Protein AF-A0A6J4FK95-F1 (afdb_monomer_lite)

Sequence (90 aa):
MVIATGKSQRQVGAMADHVSRALKSAGQHVQTEGEPQCDWVLVDAGDIIVHLFRPEVRAFYNLEKMWNVMEAKADAASAAAIRARAMQGG

Radius of gyration: 18.52 Å; chains: 1; bounding box: 28×61×26 Å

Structure (mmCIF, N/CA/C/O backbone):
data_AF-A0A6J4FK95-F1
#
_entry.id   AF-A0A6J4FK95-F1
#
loop_
_atom_site.group_PDB
_atom_site.id
_atom_site.type_symbol
_atom_site.label_atom_id
_atom_site.label_alt_id
_atom_site.label_comp_id
_atom_site.label_asym_id
_atom_site.label_entity_id
_atom_site.label_seq_id
_atom_site.pdbx_PDB_ins_code
_atom_site.Cartn_x
_atom_site.Cartn_y
_atom_site.Cartn_z
_atom_site.occupancy
_atom_site.B_iso_or_equiv
_atom_site.auth_seq_id
_atom_site.auth_comp_id
_atom_site.auth_asym_id
_atom_site.auth_atom_id
_atom_site.pdbx_PDB_model_num
ATOM 1 N N . MET A 1 1 ? -2.628 -11.249 4.969 1.00 85.75 1 MET A N 1
ATOM 2 C CA . MET A 1 1 ? -1.884 -10.377 4.033 1.00 85.75 1 MET A CA 1
ATOM 3 C C . MET A 1 1 ? -2.547 -10.415 2.668 1.00 85.75 1 MET A C 1
ATOM 5 O O . MET A 1 1 ? -2.943 -11.491 2.236 1.00 85.75 1 MET A O 1
ATOM 9 N N . VAL A 1 2 ? -2.662 -9.264 2.008 1.00 93.69 2 VAL A N 1
ATOM 10 C CA . VAL A 1 2 ? -3.152 -9.123 0.628 1.00 93.69 2 VAL A CA 1
ATOM 11 C C . VAL A 1 2 ? -2.041 -8.514 -0.220 1.00 93.69 2 VAL A C 1
ATOM 13 O O . VAL A 1 2 ? -1.338 -7.621 0.247 1.00 93.69 2 VAL A O 1
ATOM 16 N N . ILE A 1 3 ? -1.885 -8.982 -1.458 1.00 93.81 3 ILE A N 1
ATOM 17 C CA . ILE A 1 3 ? -0.950 -8.414 -2.433 1.00 93.81 3 ILE A CA 1
ATOM 18 C C . ILE A 1 3 ? -1.711 -8.134 -3.727 1.00 93.81 3 ILE A C 1
ATOM 20 O O . ILE A 1 3 ? -2.386 -9.017 -4.256 1.00 93.81 3 ILE A O 1
ATOM 24 N N . ALA A 1 4 ? -1.586 -6.921 -4.256 1.00 96.19 4 ALA A N 1
ATOM 25 C CA . ALA A 1 4 ? -2.170 -6.532 -5.532 1.00 96.19 4 ALA A CA 1
ATOM 26 C C . ALA A 1 4 ? -1.174 -5.738 -6.385 1.00 96.19 4 ALA A C 1
ATOM 28 O O . ALA A 1 4 ? -0.175 -5.211 -5.895 1.00 96.19 4 ALA A O 1
ATOM 29 N N . THR A 1 5 ? -1.454 -5.659 -7.686 1.00 96.75 5 THR A N 1
ATOM 30 C CA . THR A 1 5 ? -0.580 -4.993 -8.655 1.00 96.75 5 THR A CA 1
ATOM 31 C C . THR A 1 5 ? -1.336 -3.928 -9.438 1.00 96.75 5 THR A C 1
ATOM 33 O O . THR A 1 5 ? -2.373 -4.214 -10.034 1.00 96.75 5 THR A O 1
ATOM 36 N N . GLY A 1 6 ? -0.787 -2.713 -9.465 1.00 97.31 6 GLY A N 1
ATOM 37 C CA . GLY A 1 6 ? -1.210 -1.618 -10.334 1.00 97.31 6 GLY A CA 1
ATOM 38 C C . GLY A 1 6 ? -0.220 -1.433 -11.485 1.00 97.31 6 GLY A C 1
ATOM 39 O O . GLY A 1 6 ? 0.985 -1.503 -11.290 1.00 97.31 6 GLY A O 1
ATOM 40 N N . LYS A 1 7 ? -0.712 -1.188 -12.700 1.00 95.75 7 LYS A N 1
ATOM 41 C CA . LYS A 1 7 ? 0.090 -1.078 -13.932 1.00 95.75 7 LYS A CA 1
ATOM 42 C C . LYS A 1 7 ? 0.837 0.255 -14.074 1.00 95.75 7 LYS A C 1
ATOM 44 O O . LYS A 1 7 ? 1.606 0.419 -15.014 1.00 95.75 7 LYS A O 1
ATOM 49 N N . SER A 1 8 ? 0.593 1.221 -13.190 1.00 97.12 8 SER A N 1
ATOM 50 C CA . SER A 1 8 ? 1.268 2.523 -13.168 1.00 97.12 8 SER A CA 1
ATOM 51 C C . SER A 1 8 ? 1.266 3.108 -11.758 1.00 97.12 8 SER A C 1
ATOM 53 O O . SER A 1 8 ? 0.402 2.756 -10.954 1.00 97.12 8 SER A O 1
ATOM 55 N N . GLN A 1 9 ? 2.169 4.055 -11.482 1.00 97.62 9 GLN A N 1
ATOM 56 C CA . GLN A 1 9 ? 2.195 4.799 -10.212 1.00 97.62 9 GLN A CA 1
ATOM 57 C C . GLN A 1 9 ? 0.834 5.436 -9.903 1.00 97.62 9 GLN A C 1
ATOM 59 O O . GLN A 1 9 ? 0.307 5.290 -8.805 1.00 97.62 9 GLN A O 1
ATOM 64 N N . ARG A 1 10 ? 0.189 6.049 -10.908 1.00 97.75 10 ARG A N 1
ATOM 65 C CA . ARG A 1 10 ? -1.158 6.621 -10.756 1.00 97.75 10 ARG A CA 1
ATOM 66 C C . ARG A 1 10 ? -2.194 5.575 -10.339 1.00 97.75 10 ARG A C 1
ATOM 68 O O . ARG A 1 10 ? -3.059 5.877 -9.522 1.00 97.75 10 ARG A O 1
ATOM 75 N N . GLN A 1 11 ? -2.135 4.366 -10.902 1.00 98.38 11 GLN A N 1
ATOM 76 C CA . GLN A 1 11 ? -3.057 3.296 -10.523 1.00 98.38 11 GLN A CA 1
ATOM 77 C C . GLN A 1 11 ? -2.785 2.804 -9.099 1.00 98.38 11 GLN A C 1
ATOM 79 O O . GLN A 1 11 ? -3.735 2.621 -8.347 1.00 98.38 11 GLN A O 1
ATOM 84 N N . VAL A 1 12 ? -1.516 2.625 -8.721 1.00 98.50 12 VAL A N 1
ATOM 85 C CA . VAL A 1 12 ? -1.138 2.218 -7.359 1.00 98.50 12 VAL A CA 1
ATOM 86 C C . VAL A 1 12 ? -1.610 3.253 -6.337 1.00 98.50 12 VAL A C 1
ATOM 88 O O . VAL A 1 12 ? -2.272 2.879 -5.372 1.00 98.50 12 VAL A O 1
ATOM 91 N N . GLY A 1 13 ? -1.381 4.545 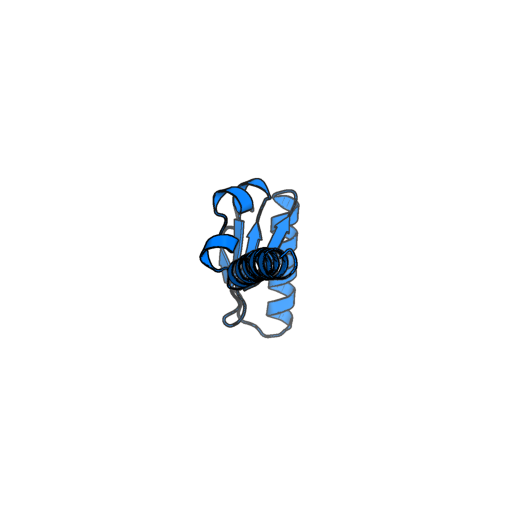-6.589 1.00 98.25 13 GLY A N 1
ATOM 92 C CA . GLY A 1 13 ? -1.872 5.623 -5.728 1.00 98.25 13 GLY A CA 1
ATOM 93 C C . GLY A 1 13 ? -3.398 5.638 -5.611 1.00 98.25 13 GLY A C 1
ATOM 94 O O . GLY A 1 13 ? -3.932 5.698 -4.508 1.00 98.25 13 GLY A O 1
ATOM 95 N N . ALA A 1 14 ? -4.119 5.487 -6.728 1.00 98.44 14 ALA A N 1
ATOM 96 C CA . ALA A 1 14 ? -5.582 5.414 -6.710 1.00 98.44 14 ALA A CA 1
ATOM 97 C C . ALA A 1 14 ? -6.108 4.192 -5.934 1.00 98.44 14 ALA A C 1
ATOM 99 O O . ALA A 1 14 ? -7.117 4.290 -5.236 1.00 98.44 14 ALA A O 1
ATOM 100 N N . MET A 1 15 ? -5.430 3.044 -6.039 1.00 98.50 15 MET A N 1
ATOM 101 C CA . MET A 1 15 ? -5.754 1.844 -5.265 1.00 98.50 15 MET A CA 1
ATOM 102 C C . MET A 1 15 ? -5.517 2.066 -3.768 1.00 98.50 15 MET A C 1
ATOM 104 O O . MET A 1 15 ? -6.395 1.736 -2.975 1.00 98.50 15 MET A O 1
ATOM 108 N N . ALA A 1 16 ? -4.374 2.645 -3.386 1.00 98.38 16 ALA A N 1
ATOM 109 C CA . ALA A 1 16 ? -4.032 2.931 -1.993 1.00 98.38 16 ALA A CA 1
ATOM 110 C C . ALA A 1 16 ? -5.059 3.861 -1.342 1.00 98.38 16 ALA A C 1
ATOM 112 O O . ALA A 1 16 ? -5.619 3.546 -0.295 1.00 98.38 16 ALA A O 1
ATOM 113 N N . ASP A 1 17 ? -5.375 4.957 -2.025 1.00 98.25 17 ASP A N 1
ATOM 114 C CA . ASP A 1 17 ? -6.355 5.948 -1.597 1.00 98.25 17 ASP A CA 1
ATOM 115 C C . ASP A 1 17 ? -7.770 5.346 -1.485 1.00 98.25 17 ASP A C 1
ATOM 117 O O . ASP A 1 17 ? -8.479 5.549 -0.497 1.00 98.25 17 ASP A O 1
ATOM 121 N N . HIS A 1 18 ? -8.182 4.524 -2.457 1.00 98.25 18 HIS A N 1
ATOM 122 C CA . HIS A 1 18 ? -9.464 3.820 -2.400 1.00 98.25 18 HIS A CA 1
ATOM 123 C C . HIS A 1 18 ? -9.554 2.847 -1.215 1.00 98.25 18 HIS A C 1
ATOM 125 O O . HIS A 1 18 ? -10.521 2.906 -0.455 1.00 98.25 18 HIS A O 1
ATOM 131 N N . VAL A 1 19 ? -8.549 1.986 -1.035 1.00 97.75 19 VAL A N 1
ATOM 132 C CA . VAL A 1 19 ? -8.513 0.995 0.052 1.00 97.75 19 VAL A CA 1
ATOM 133 C C . VAL A 1 19 ? -8.447 1.685 1.416 1.00 97.75 19 VAL A C 1
ATOM 135 O O . VAL A 1 19 ? -9.219 1.340 2.308 1.00 97.75 19 VAL A O 1
ATOM 138 N N . SER A 1 20 ? -7.592 2.702 1.564 1.00 97.62 20 SER A N 1
ATOM 139 C CA . SER A 1 20 ? -7.447 3.476 2.801 1.00 97.62 20 SER A CA 1
ATOM 140 C C . SER A 1 20 ? -8.765 4.129 3.210 1.00 97.62 20 SER A C 1
ATOM 142 O O . SER A 1 20 ? -9.199 3.983 4.353 1.00 97.62 20 SER A O 1
ATOM 144 N N . ARG A 1 21 ? -9.465 4.782 2.270 1.00 98.06 21 ARG A N 1
ATOM 145 C CA . ARG A 1 21 ? -10.793 5.354 2.540 1.00 98.06 21 ARG A CA 1
ATOM 146 C C . ARG A 1 21 ? -11.817 4.295 2.922 1.00 98.06 21 ARG A C 1
ATOM 148 O O . ARG A 1 21 ? -12.524 4.492 3.902 1.00 98.06 21 ARG A O 1
ATOM 155 N N . ALA A 1 22 ? -11.891 3.189 2.184 1.00 97.56 22 ALA A N 1
ATOM 156 C CA . ALA A 1 22 ? -12.859 2.131 2.460 1.0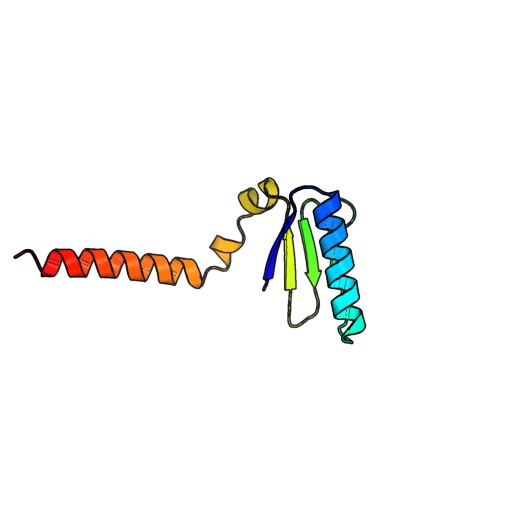0 97.56 22 ALA A CA 1
ATOM 157 C C . ALA A 1 22 ? -12.674 1.534 3.866 1.00 97.56 22 ALA A C 1
ATOM 159 O O . ALA A 1 22 ? -13.645 1.376 4.603 1.00 97.56 22 ALA A O 1
ATOM 160 N N . LEU A 1 23 ? -11.427 1.270 4.265 1.00 96.56 23 LEU A N 1
ATOM 161 C CA . LEU A 1 23 ? -11.096 0.736 5.587 1.00 96.56 23 LEU A CA 1
ATOM 162 C C . LEU A 1 23 ? -11.368 1.753 6.704 1.00 96.56 23 LEU A C 1
ATOM 164 O O . LEU A 1 23 ? -11.984 1.402 7.711 1.00 96.56 23 LEU A O 1
ATOM 168 N N . LYS A 1 24 ? -11.010 3.029 6.503 1.00 96.12 24 LYS A N 1
ATOM 169 C CA . LYS A 1 24 ? -11.349 4.114 7.442 1.00 96.12 24 LYS A CA 1
ATOM 170 C C . LYS A 1 24 ? -12.863 4.261 7.612 1.00 96.12 24 LYS A C 1
ATOM 172 O O . LYS A 1 24 ? -13.343 4.383 8.735 1.00 96.12 24 LYS A O 1
ATOM 177 N N . SER A 1 25 ? -13.634 4.195 6.524 1.00 97.56 25 SER A N 1
ATOM 178 C CA . SER A 1 25 ? -15.104 4.219 6.569 1.00 97.56 25 SER A CA 1
ATOM 179 C C . SER A 1 25 ? -15.707 3.007 7.285 1.00 97.56 25 SER A C 1
ATOM 181 O O . SER A 1 25 ? -16.801 3.116 7.831 1.00 97.56 25 SER A O 1
ATOM 183 N N . ALA A 1 26 ? -14.996 1.880 7.329 1.00 96.50 26 ALA A N 1
ATOM 184 C CA . ALA A 1 26 ? -15.368 0.697 8.103 1.00 96.50 26 ALA A CA 1
ATOM 185 C C . ALA A 1 26 ? -14.917 0.760 9.580 1.00 96.50 26 ALA A C 1
ATOM 187 O O . ALA A 1 26 ? -15.023 -0.235 10.296 1.00 96.50 26 ALA A O 1
ATOM 188 N N . GLY A 1 27 ? -14.403 1.905 10.044 1.00 96.06 27 GLY A N 1
ATOM 189 C CA . GLY A 1 27 ? -13.973 2.111 11.428 1.00 96.06 27 GLY A CA 1
ATOM 190 C C . GLY A 1 27 ? -12.578 1.574 11.750 1.00 96.06 27 GLY A C 1
ATOM 191 O O . GLY A 1 27 ? -12.214 1.522 12.921 1.00 96.06 27 GLY A O 1
ATOM 192 N N . GLN A 1 28 ? -11.792 1.185 10.742 1.00 96.88 28 GLN A N 1
ATOM 193 C CA . GLN A 1 28 ? -10.420 0.726 10.953 1.00 96.88 28 GLN A CA 1
ATOM 194 C C . GLN A 1 28 ? -9.454 1.905 11.070 1.00 96.88 28 GLN A C 1
ATOM 196 O O . GLN A 1 28 ? -9.564 2.905 10.353 1.00 96.88 28 GLN A O 1
ATOM 201 N N . HIS A 1 29 ? -8.466 1.769 11.952 1.00 96.44 29 HIS A N 1
ATOM 202 C CA . HIS A 1 29 ? -7.309 2.654 11.955 1.00 96.44 29 HIS A CA 1
ATOM 203 C C . HIS A 1 29 ? -6.376 2.242 10.816 1.00 96.44 29 HIS A C 1
ATOM 205 O O . HIS A 1 29 ? -6.045 1.067 10.709 1.00 96.44 29 HIS A O 1
ATOM 211 N N . VAL A 1 30 ? -5.974 3.187 9.962 1.00 97.88 30 VAL A N 1
ATOM 212 C CA . VAL A 1 30 ? -5.188 2.886 8.759 1.00 97.88 30 VAL A CA 1
ATOM 213 C C . VAL A 1 30 ? -3.965 3.783 8.675 1.00 97.88 30 VAL A C 1
ATOM 215 O O . VAL A 1 30 ? -4.107 5.010 8.691 1.00 97.88 30 VAL A O 1
ATOM 218 N N . GLN A 1 31 ? -2.801 3.166 8.502 1.00 97.75 31 GLN A N 1
ATOM 219 C CA . GLN A 1 31 ? -1.538 3.822 8.173 1.00 97.75 31 GLN A CA 1
ATOM 220 C C . GLN A 1 31 ? -1.113 3.454 6.751 1.00 97.75 31 GLN A C 1
ATOM 222 O O . GLN A 1 31 ? -1.366 2.341 6.283 1.00 97.75 31 GLN A O 1
ATOM 227 N N . THR A 1 32 ? -0.498 4.401 6.045 1.00 97.62 32 THR A N 1
ATOM 228 C CA . THR A 1 32 ? 0.006 4.185 4.688 1.00 97.62 32 THR A CA 1
ATOM 229 C C . THR A 1 32 ? 1.460 4.615 4.563 1.00 97.62 32 THR A C 1
ATOM 231 O O . THR A 1 32 ? 1.859 5.666 5.059 1.00 97.62 32 THR A O 1
ATOM 234 N N . GLU A 1 33 ? 2.256 3.798 3.876 1.00 97.62 33 GLU A N 1
ATOM 235 C CA . GLU A 1 33 ? 3.674 4.059 3.617 1.00 97.62 33 GLU A CA 1
ATOM 236 C C . GLU A 1 33 ? 3.983 3.931 2.123 1.00 97.62 33 GLU A C 1
ATOM 238 O O . GLU A 1 33 ? 3.390 3.110 1.427 1.00 97.62 33 GLU A O 1
ATOM 243 N N . GLY A 1 34 ? 4.922 4.736 1.614 1.00 96.19 34 GLY A N 1
ATOM 244 C CA . GLY A 1 34 ? 5.362 4.677 0.211 1.00 96.19 34 GLY A CA 1
ATOM 245 C C . GLY A 1 34 ? 4.483 5.431 -0.802 1.00 96.19 34 GLY A C 1
ATOM 246 O O . GLY A 1 34 ? 4.820 5.477 -1.988 1.00 96.19 34 GLY A O 1
ATOM 247 N N . GLU A 1 35 ? 3.403 6.089 -0.357 1.00 92.88 35 GLU A N 1
ATOM 248 C CA . GLU A 1 35 ? 2.505 6.891 -1.212 1.00 92.88 35 GLU A CA 1
ATOM 249 C C . GLU A 1 35 ? 3.211 7.931 -2.108 1.00 92.88 35 GLU A C 1
ATOM 251 O O . GLU A 1 35 ? 2.810 8.052 -3.264 1.00 92.88 35 GLU A O 1
ATOM 256 N N . PRO A 1 36 ? 4.272 8.650 -1.680 1.00 94.44 36 PRO A N 1
ATOM 257 C CA . PRO A 1 36 ? 4.902 9.657 -2.539 1.00 94.44 36 PRO A CA 1
ATOM 258 C C . PRO A 1 36 ? 5.508 9.106 -3.840 1.00 94.44 36 PRO A C 1
ATOM 260 O O . PRO A 1 36 ? 5.576 9.830 -4.829 1.00 94.44 36 PRO A O 1
ATOM 263 N N . GLN A 1 37 ? 5.961 7.846 -3.846 1.00 95.12 37 GLN A N 1
ATOM 264 C CA . GLN A 1 37 ? 6.576 7.202 -5.018 1.00 95.12 37 GLN A CA 1
ATOM 265 C C . GLN A 1 37 ? 5.598 6.280 -5.757 1.00 95.12 37 GLN A C 1
ATOM 267 O O . GLN A 1 37 ? 5.704 6.120 -6.969 1.00 95.12 37 GLN A O 1
ATOM 272 N N . CYS A 1 38 ? 4.635 5.670 -5.051 1.00 96.38 38 CYS A N 1
ATOM 273 C CA . CYS A 1 38 ? 3.643 4.748 -5.627 1.00 96.38 38 CYS A CA 1
ATOM 274 C C . CYS A 1 38 ? 4.231 3.549 -6.403 1.00 96.38 38 CYS A C 1
ATOM 276 O O . CYS A 1 38 ? 3.543 2.915 -7.205 1.00 96.38 38 CYS A O 1
ATOM 278 N N . ASP A 1 39 ? 5.496 3.218 -6.169 1.00 95.12 39 ASP A N 1
ATOM 279 C CA . ASP A 1 39 ? 6.141 2.033 -6.731 1.00 95.12 39 ASP A CA 1
ATOM 280 C C . ASP A 1 39 ? 5.831 0.788 -5.871 1.00 95.12 39 ASP A C 1
ATOM 282 O O . ASP A 1 39 ? 5.564 -0.300 -6.395 1.00 95.12 39 ASP A O 1
ATOM 286 N N . TRP A 1 40 ? 5.757 0.986 -4.552 1.00 97.44 40 TRP A N 1
ATOM 287 C CA . TRP A 1 40 ? 5.214 0.064 -3.559 1.00 97.44 40 TRP A CA 1
ATOM 288 C C . TRP A 1 40 ? 4.548 0.881 -2.451 1.00 97.44 40 TRP A C 1
ATOM 290 O O . TRP A 1 40 ? 5.189 1.732 -1.840 1.00 97.44 40 TRP A O 1
ATOM 300 N N . VAL A 1 41 ? 3.262 0.630 -2.217 1.00 98.38 41 VAL A N 1
ATOM 301 C CA . VAL A 1 41 ? 2.511 1.201 -1.098 1.00 98.38 41 VAL A CA 1
ATOM 302 C C . VAL A 1 41 ? 2.087 0.092 -0.147 1.00 98.38 41 VAL A C 1
ATOM 304 O O . VAL A 1 41 ? 1.547 -0.933 -0.578 1.00 98.38 41 VAL A O 1
ATOM 307 N N . LEU A 1 42 ? 2.323 0.307 1.143 1.00 97.69 42 LEU A N 1
ATOM 308 C CA . LEU A 1 42 ? 1.834 -0.544 2.219 1.00 97.69 42 LEU A CA 1
ATOM 309 C C . LEU A 1 42 ? 0.645 0.149 2.882 1.00 97.69 42 LEU A C 1
ATOM 311 O O . LEU A 1 42 ? 0.743 1.311 3.264 1.00 97.69 42 LEU A O 1
ATOM 315 N N . VAL A 1 43 ? -0.479 -0.560 2.985 1.00 98.06 43 VAL A N 1
ATOM 316 C CA . VAL A 1 43 ? -1.657 -0.124 3.742 1.00 98.06 43 VAL A CA 1
ATOM 317 C C . VAL A 1 43 ? -1.799 -1.057 4.937 1.00 98.06 43 VAL A C 1
ATOM 319 O O . VAL A 1 43 ? -2.112 -2.238 4.764 1.00 98.06 43 VAL A O 1
ATOM 322 N N . ASP A 1 44 ? -1.547 -0.528 6.128 1.00 97.56 44 ASP A N 1
ATOM 323 C CA . ASP A 1 44 ? -1.651 -1.248 7.394 1.00 97.56 44 ASP A CA 1
ATOM 324 C C . ASP A 1 44 ? -2.960 -0.879 8.095 1.00 97.56 44 ASP A C 1
ATOM 326 O O . ASP A 1 44 ? -3.211 0.295 8.372 1.00 97.56 44 ASP A O 1
ATOM 330 N N . ALA A 1 45 ? -3.794 -1.885 8.357 1.00 96.69 45 ALA A N 1
ATOM 331 C CA . ALA A 1 45 ? -5.032 -1.767 9.117 1.00 96.69 45 ALA A CA 1
ATOM 332 C C . ALA A 1 45 ? -5.051 -2.689 10.352 1.00 96.69 45 ALA A C 1
ATOM 334 O O . ALA A 1 45 ? -6.112 -3.166 10.756 1.00 96.69 45 ALA A O 1
ATOM 335 N N . GLY A 1 46 ? -3.883 -2.993 10.925 1.00 92.19 46 GLY A N 1
ATOM 336 C CA . GLY A 1 46 ? -3.726 -3.901 12.059 1.00 92.19 46 GLY A CA 1
ATOM 337 C C . GLY A 1 46 ? -3.811 -5.362 11.623 1.00 92.19 46 GLY A C 1
ATOM 338 O O . GLY A 1 46 ? -2.806 -5.976 11.272 1.00 92.19 46 GLY A O 1
ATOM 339 N N . ASP A 1 47 ? -5.020 -5.927 11.605 1.00 90.62 47 ASP A N 1
ATOM 340 C CA . ASP A 1 47 ? -5.234 -7.351 11.289 1.00 90.62 47 ASP A CA 1
ATOM 341 C C . ASP A 1 47 ? -5.014 -7.676 9.801 1.00 90.62 47 ASP A C 1
ATOM 343 O O . ASP A 1 47 ? -4.778 -8.827 9.411 1.00 90.62 47 ASP A O 1
ATOM 347 N N . ILE A 1 48 ? -5.103 -6.660 8.938 1.00 91.62 48 ILE A N 1
ATOM 348 C CA . ILE A 1 48 ? -4.950 -6.796 7.492 1.00 91.62 48 ILE A CA 1
ATOM 349 C C . ILE A 1 48 ? -3.889 -5.817 7.001 1.00 91.62 48 ILE A C 1
ATOM 351 O O . ILE A 1 48 ? -4.051 -4.605 7.091 1.00 91.62 48 ILE A O 1
ATOM 355 N N . ILE A 1 49 ? -2.848 -6.373 6.379 1.00 94.44 49 ILE A N 1
ATOM 356 C CA . ILE A 1 49 ? -1.829 -5.617 5.647 1.00 94.44 49 ILE A CA 1
ATOM 357 C C . ILE A 1 49 ? -2.015 -5.860 4.149 1.00 94.44 49 ILE A C 1
ATOM 359 O O . ILE A 1 49 ? -2.021 -7.016 3.693 1.00 94.44 49 ILE A O 1
ATOM 363 N N . VAL A 1 50 ? -2.149 -4.775 3.386 1.00 97.12 50 VAL A N 1
ATOM 364 C CA . VAL A 1 50 ? -2.295 -4.780 1.926 1.00 97.12 50 VAL A CA 1
ATOM 365 C C . VAL A 1 50 ? -1.038 -4.200 1.283 1.00 97.12 50 VAL A C 1
ATOM 367 O O . VAL A 1 50 ? -0.669 -3.058 1.536 1.00 97.12 50 VAL A O 1
ATOM 370 N N . HIS A 1 51 ? -0.404 -4.980 0.413 1.00 97.38 51 HIS A N 1
ATOM 371 C CA . HIS A 1 51 ? 0.752 -4.560 -0.369 1.00 97.38 51 HIS A CA 1
ATOM 372 C C . HIS A 1 51 ? 0.318 -4.257 -1.801 1.00 97.38 51 HIS A C 1
ATOM 374 O O . HIS A 1 51 ? -0.186 -5.134 -2.507 1.00 97.38 51 HIS A O 1
ATOM 380 N N . LEU A 1 52 ? 0.521 -3.021 -2.239 1.00 97.94 52 LEU A N 1
ATOM 381 C CA . LEU A 1 52 ? 0.192 -2.565 -3.583 1.00 97.94 52 LEU A CA 1
ATOM 382 C C . LEU A 1 52 ? 1.485 -2.285 -4.337 1.00 97.94 52 LEU A C 1
ATOM 384 O O . LEU A 1 52 ? 2.241 -1.395 -3.964 1.00 97.94 52 LEU A O 1
ATOM 388 N N . PHE A 1 53 ? 1.733 -3.041 -5.399 1.00 97.62 53 PHE A N 1
ATOM 389 C CA . PHE A 1 53 ? 2.985 -2.972 -6.142 1.00 97.62 53 PHE A CA 1
ATOM 390 C C . PHE A 1 53 ? 2.796 -2.519 -7.581 1.00 97.62 53 PHE A C 1
ATOM 392 O O . PHE A 1 53 ? 1.790 -2.835 -8.222 1.00 97.62 53 PHE A O 1
ATOM 399 N N . ARG A 1 54 ? 3.845 -1.926 -8.147 1.00 96.69 54 ARG A N 1
ATOM 400 C CA . ARG A 1 54 ? 4.089 -2.008 -9.589 1.00 96.69 54 ARG A CA 1
ATOM 401 C C . ARG A 1 54 ? 4.651 -3.381 -9.990 1.00 96.69 54 ARG A C 1
ATOM 403 O O . ARG A 1 54 ? 5.293 -4.030 -9.161 1.00 96.69 54 ARG A O 1
ATOM 410 N N . PRO A 1 55 ? 4.432 -3.852 -11.235 1.00 93.56 55 PRO A N 1
ATOM 411 C CA . PRO A 1 55 ? 4.820 -5.201 -11.651 1.00 93.56 55 PRO A CA 1
ATOM 412 C C . PRO A 1 55 ? 6.307 -5.505 -11.430 1.00 93.56 55 PRO A C 1
ATOM 414 O O . PRO A 1 55 ? 6.648 -6.533 -10.853 1.00 93.56 55 PRO A O 1
ATOM 417 N N . GLU A 1 56 ? 7.185 -4.591 -11.834 1.00 92.62 56 GLU A N 1
ATOM 418 C CA . GLU A 1 56 ? 8.637 -4.734 -11.722 1.00 92.62 56 GLU A CA 1
ATOM 419 C C . GLU A 1 56 ? 9.121 -4.742 -10.267 1.00 92.62 56 GLU A C 1
ATOM 421 O O . GLU A 1 56 ? 10.022 -5.501 -9.918 1.00 92.62 56 GLU A O 1
ATOM 426 N N . VAL A 1 57 ? 8.467 -3.974 -9.393 1.00 93.31 57 VAL A N 1
ATOM 427 C CA . VAL A 1 57 ? 8.800 -3.895 -7.966 1.00 93.31 57 VAL A CA 1
ATOM 428 C C . VAL A 1 57 ? 8.353 -5.163 -7.239 1.00 93.31 57 VAL A C 1
ATOM 430 O O . VAL A 1 57 ? 9.120 -5.729 -6.462 1.00 93.31 57 VAL A O 1
ATOM 433 N N . ARG A 1 58 ? 7.153 -5.680 -7.551 1.00 93.44 58 ARG A N 1
ATOM 434 C CA . ARG A 1 58 ? 6.677 -6.978 -7.035 1.00 93.44 58 ARG A CA 1
ATOM 435 C C . ARG A 1 58 ? 7.621 -8.108 -7.423 1.00 93.44 58 ARG A C 1
ATOM 437 O O . ARG A 1 58 ? 7.931 -8.942 -6.580 1.00 93.44 58 ARG A O 1
ATOM 444 N N . ALA A 1 59 ? 8.070 -8.130 -8.679 1.00 88.31 59 ALA A N 1
ATOM 445 C CA . ALA A 1 59 ? 8.984 -9.152 -9.179 1.00 88.31 59 ALA A CA 1
ATOM 446 C C . ALA A 1 59 ? 10.365 -9.076 -8.511 1.00 88.31 59 ALA A C 1
ATOM 448 O O . ALA A 1 59 ? 10.963 -10.115 -8.241 1.00 88.31 59 ALA A O 1
ATOM 449 N N . PHE A 1 60 ? 10.854 -7.866 -8.223 1.00 87.56 60 PHE A N 1
ATOM 450 C CA . PHE A 1 60 ? 12.132 -7.657 -7.546 1.00 87.56 60 PHE A CA 1
ATOM 451 C C . PHE A 1 60 ? 12.099 -8.105 -6.078 1.00 87.56 60 PHE A C 1
ATOM 453 O O . PHE A 1 60 ? 12.947 -8.891 -5.661 1.00 87.56 60 PHE A O 1
ATOM 460 N N . TYR A 1 61 ? 11.114 -7.639 -5.300 1.00 84.38 61 TYR A N 1
ATOM 461 C CA . TYR A 1 61 ? 11.024 -7.960 -3.868 1.00 84.38 61 TYR A CA 1
ATOM 462 C C . TYR A 1 61 ? 10.465 -9.355 -3.598 1.00 84.38 61 TYR A C 1
ATOM 464 O O . TYR A 1 61 ? 10.840 -9.984 -2.613 1.00 84.38 61 TYR A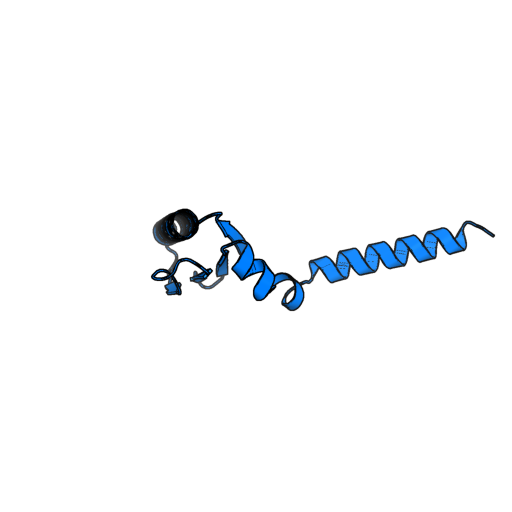 O 1
ATOM 472 N N . ASN A 1 62 ? 9.575 -9.839 -4.468 1.00 81.94 62 ASN A N 1
ATOM 473 C CA . ASN A 1 62 ? 9.088 -11.213 -4.506 1.00 81.94 62 ASN A CA 1
ATOM 474 C C . ASN A 1 62 ? 8.677 -11.781 -3.131 1.00 81.94 62 ASN A C 1
ATOM 476 O O . ASN A 1 62 ? 8.968 -12.932 -2.792 1.00 81.94 62 ASN A O 1
ATOM 480 N N . LEU A 1 63 ? 7.980 -10.954 -2.340 1.00 78.94 63 LEU A N 1
ATOM 481 C CA . LEU A 1 63 ? 7.529 -11.295 -0.984 1.00 78.94 63 LEU A CA 1
ATOM 482 C C . LEU A 1 63 ? 6.681 -12.575 -0.971 1.00 78.94 63 LEU A C 1
ATOM 484 O O . LEU A 1 63 ? 6.662 -13.314 0.007 1.00 78.94 63 LEU A O 1
ATOM 488 N N . GLU A 1 64 ? 6.017 -12.885 -2.080 1.00 75.88 64 GLU A N 1
ATOM 489 C CA . GLU A 1 64 ? 5.223 -14.101 -2.227 1.00 75.88 64 GLU A CA 1
ATOM 490 C C . GLU A 1 64 ? 6.016 -15.367 -1.927 1.00 75.88 64 GLU A C 1
ATOM 492 O O . GLU A 1 64 ? 5.457 -16.245 -1.288 1.00 75.88 64 GLU A O 1
ATOM 497 N N . LYS A 1 65 ? 7.311 -15.434 -2.269 1.00 75.19 65 LYS A N 1
ATOM 498 C CA . LYS A 1 65 ? 8.156 -16.597 -1.948 1.00 75.19 65 LYS A CA 1
ATOM 499 C C . LYS A 1 65 ? 8.510 -16.703 -0.471 1.00 75.19 65 LYS A C 1
ATOM 501 O O . LYS A 1 65 ? 8.595 -17.801 0.064 1.00 75.19 65 LYS A O 1
ATOM 506 N N . MET A 1 66 ? 8.732 -15.571 0.191 1.00 69.69 66 MET A N 1
ATOM 507 C CA . MET A 1 66 ? 9.149 -15.542 1.596 1.00 69.69 66 MET A CA 1
ATOM 508 C C . MET A 1 66 ? 8.002 -15.907 2.546 1.00 69.69 66 MET A C 1
ATOM 510 O O . MET A 1 66 ? 8.229 -16.552 3.564 1.00 69.69 66 MET A O 1
ATOM 514 N N . TRP A 1 67 ? 6.769 -15.534 2.199 1.00 74.62 67 TRP A N 1
ATOM 515 C CA . TRP A 1 67 ? 5.572 -15.813 2.999 1.00 74.62 67 TRP A CA 1
ATOM 516 C C . TRP A 1 67 ? 4.720 -16.959 2.428 1.00 74.62 67 TRP A C 1
ATOM 518 O O . TRP A 1 67 ? 3.567 -17.139 2.834 1.00 74.62 67 TRP A O 1
ATOM 528 N N . ASN A 1 68 ? 5.257 -17.750 1.490 1.00 64.69 68 ASN A N 1
ATOM 529 C CA . ASN A 1 68 ? 4.461 -18.755 0.799 1.00 64.69 68 ASN A CA 1
ATOM 530 C C . ASN A 1 68 ? 4.206 -20.014 1.634 1.00 64.69 68 ASN A C 1
ATOM 532 O O . ASN A 1 68 ? 5.026 -20.925 1.706 1.00 64.69 68 ASN A O 1
ATOM 536 N N . VAL A 1 69 ? 2.982 -20.122 2.146 1.00 57.66 69 VAL A N 1
ATOM 537 C CA . VAL A 1 69 ? 2.361 -21.405 2.518 1.00 57.66 69 VAL A CA 1
ATOM 538 C C . VAL A 1 69 ? 1.707 -22.071 1.282 1.00 57.66 69 VAL A C 1
ATOM 540 O O . VAL A 1 69 ? 1.393 -23.260 1.314 1.00 57.66 69 VAL A O 1
ATOM 543 N N . MET A 1 70 ? 1.528 -21.352 0.158 1.00 54.62 70 MET A N 1
ATOM 544 C CA . MET A 1 70 ? 0.855 -21.865 -1.049 1.00 54.62 70 MET A CA 1
ATOM 545 C C . MET A 1 70 ? 1.781 -22.497 -2.107 1.00 54.62 70 MET A C 1
ATOM 547 O O . MET A 1 70 ? 1.391 -23.531 -2.650 1.00 54.62 70 MET A O 1
ATOM 551 N N . GLU A 1 71 ? 2.994 -21.987 -2.372 1.00 55.03 71 GLU A N 1
ATOM 552 C CA . GLU A 1 71 ? 3.989 -22.708 -3.210 1.00 55.03 71 GLU A CA 1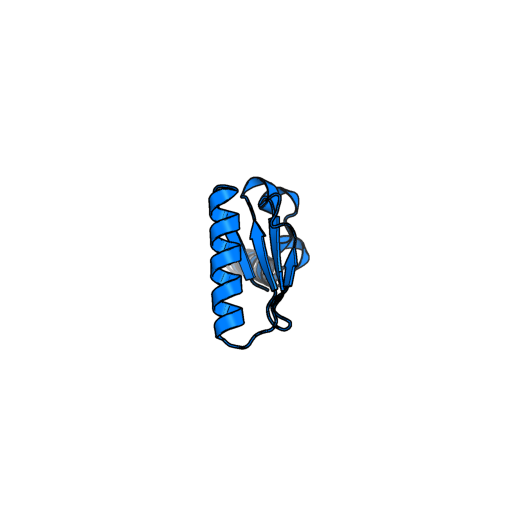
ATOM 553 C C . GLU A 1 71 ? 4.403 -24.021 -2.551 1.00 55.03 71 GLU A C 1
ATOM 555 O O . GLU A 1 71 ? 4.413 -25.046 -3.220 1.00 55.03 71 GLU A O 1
ATOM 560 N N . ALA A 1 72 ? 4.610 -24.038 -1.229 1.00 53.53 72 ALA A N 1
ATOM 561 C CA . ALA A 1 72 ? 4.903 -25.274 -0.501 1.00 53.53 72 ALA A CA 1
ATOM 562 C C . ALA A 1 72 ? 3.833 -26.358 -0.743 1.00 53.53 72 ALA A C 1
ATOM 564 O O . ALA A 1 72 ? 4.148 -27.542 -0.869 1.00 53.53 72 ALA A O 1
ATOM 565 N N . LYS A 1 73 ? 2.557 -25.959 -0.860 1.00 53.62 73 LYS A N 1
ATOM 566 C CA . LYS A 1 73 ? 1.448 -26.873 -1.160 1.00 53.62 73 LYS A CA 1
ATOM 567 C C . LYS A 1 73 ? 1.432 -27.313 -2.630 1.00 53.62 73 LYS A C 1
ATOM 569 O O . LYS A 1 73 ? 1.121 -28.473 -2.898 1.00 53.62 73 LYS A O 1
ATOM 574 N N . ALA A 1 74 ? 1.765 -26.422 -3.565 1.00 60.06 74 ALA A N 1
ATOM 575 C CA . ALA A 1 74 ? 1.850 -26.736 -4.993 1.00 60.06 74 ALA A CA 1
ATOM 576 C C . ALA A 1 74 ? 3.040 -27.663 -5.314 1.00 60.06 74 ALA A C 1
ATOM 578 O O . ALA A 1 74 ? 2.869 -28.655 -6.023 1.00 60.06 74 ALA A O 1
ATOM 579 N N . ASP A 1 75 ? 4.206 -27.411 -4.716 1.00 64.69 75 ASP A N 1
ATOM 580 C CA . ASP A 1 75 ? 5.410 -28.238 -4.849 1.00 64.69 75 ASP A CA 1
ATOM 581 C C . ASP A 1 75 ? 5.206 -29.629 -4.241 1.00 64.69 75 ASP A C 1
ATOM 583 O O . ASP A 1 75 ? 5.528 -30.644 -4.866 1.00 64.69 75 ASP A O 1
ATOM 587 N N . ALA A 1 76 ? 4.590 -29.704 -3.055 1.00 64.25 76 ALA A N 1
ATOM 588 C CA . ALA A 1 76 ? 4.245 -30.977 -2.426 1.00 64.25 76 ALA A CA 1
ATOM 589 C C . ALA A 1 76 ? 3.254 -31.795 -3.274 1.00 64.25 76 ALA A C 1
ATOM 591 O O . ALA A 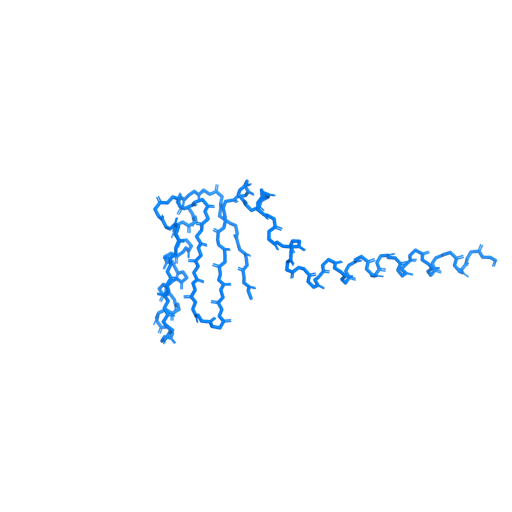1 76 ? 3.426 -33.007 -3.425 1.00 64.25 76 ALA A O 1
ATOM 592 N N . ALA A 1 77 ? 2.245 -31.146 -3.865 1.00 68.88 77 ALA A N 1
ATOM 593 C CA . ALA A 1 77 ? 1.281 -31.804 -4.746 1.00 68.88 77 ALA A CA 1
ATOM 594 C C . ALA A 1 77 ? 1.936 -32.319 -6.041 1.00 68.88 77 ALA A C 1
ATOM 596 O O . ALA A 1 77 ? 1.668 -33.447 -6.462 1.00 68.88 77 ALA A O 1
ATOM 597 N N . SER A 1 78 ? 2.839 -31.536 -6.639 1.00 73.75 78 SER A N 1
ATOM 598 C CA . SER A 1 78 ? 3.568 -31.910 -7.856 1.00 73.75 78 SER A CA 1
ATOM 599 C C . SER A 1 78 ? 4.535 -33.080 -7.610 1.00 73.75 78 SER A C 1
ATOM 601 O O . SER A 1 78 ? 4.542 -34.064 -8.354 1.00 73.75 78 SER A O 1
ATOM 603 N N . ALA A 1 79 ? 5.278 -33.056 -6.497 1.00 71.69 79 ALA A N 1
ATOM 604 C CA . ALA A 1 79 ? 6.159 -34.154 -6.092 1.00 71.69 79 ALA A CA 1
ATOM 605 C C . ALA A 1 79 ? 5.388 -35.451 -5.778 1.00 71.69 79 ALA A C 1
ATOM 607 O O . ALA A 1 79 ? 5.836 -36.546 -6.133 1.00 71.69 79 ALA A O 1
ATOM 608 N N . ALA A 1 80 ? 4.218 -35.348 -5.140 1.00 75.88 80 ALA A N 1
ATOM 609 C CA . ALA A 1 80 ? 3.345 -36.491 -4.883 1.00 75.88 80 ALA A CA 1
ATOM 610 C C . ALA A 1 80 ? 2.794 -37.103 -6.184 1.00 75.88 80 ALA A C 1
ATOM 612 O O . ALA A 1 80 ? 2.789 -38.327 -6.326 1.00 75.88 80 ALA A O 1
ATOM 613 N N . ALA A 1 81 ? 2.404 -36.273 -7.157 1.00 79.50 81 ALA A N 1
ATOM 614 C CA . ALA A 1 81 ? 1.920 -36.728 -8.460 1.00 79.50 81 ALA A CA 1
ATOM 615 C C . ALA A 1 81 ? 3.001 -37.475 -9.265 1.00 79.50 81 ALA A C 1
ATOM 617 O O . ALA A 1 81 ? 2.723 -38.520 -9.856 1.00 79.50 81 ALA A O 1
ATOM 618 N N . ILE A 1 82 ? 4.250 -36.992 -9.236 1.00 81.25 82 ILE A N 1
ATOM 619 C CA . ILE A 1 82 ? 5.393 -37.664 -9.880 1.00 81.25 82 ILE A CA 1
ATOM 620 C C . ILE A 1 82 ? 5.636 -39.046 -9.256 1.00 81.25 82 ILE A C 1
ATOM 622 O O . ILE A 1 82 ? 5.785 -40.034 -9.977 1.00 81.25 82 ILE A O 1
ATOM 626 N N . ARG A 1 83 ? 5.621 -39.141 -7.920 1.00 80.81 83 ARG A N 1
ATOM 627 C CA . ARG A 1 83 ? 5.796 -40.413 -7.196 1.00 80.81 83 ARG A CA 1
ATOM 628 C C . ARG A 1 83 ? 4.662 -41.401 -7.475 1.00 80.81 83 ARG A C 1
ATOM 630 O O . ARG A 1 83 ? 4.931 -42.574 -7.708 1.00 80.81 83 ARG A O 1
ATOM 637 N N . ALA A 1 84 ? 3.413 -40.937 -7.502 1.00 80.69 84 ALA A N 1
ATOM 638 C CA . ALA A 1 84 ? 2.256 -41.782 -7.799 1.00 80.69 84 ALA A CA 1
ATOM 639 C C . ALA A 1 84 ? 2.315 -42.367 -9.219 1.00 80.69 84 ALA A C 1
ATOM 641 O O . ALA A 1 84 ? 2.002 -43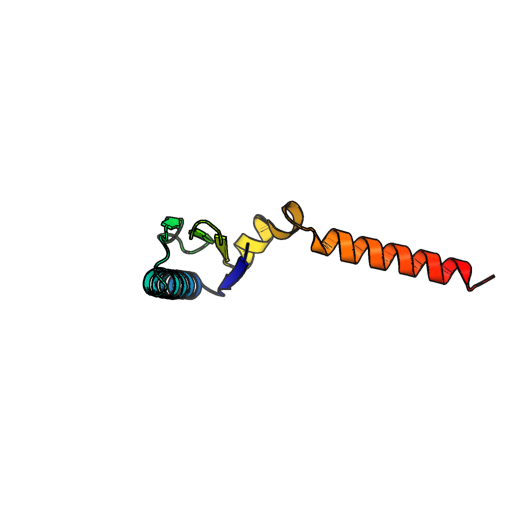.540 -9.414 1.00 80.69 84 ALA A O 1
ATOM 642 N N . ARG A 1 85 ? 2.777 -41.581 -10.200 1.00 79.88 85 ARG A N 1
ATOM 643 C CA . ARG A 1 85 ? 2.944 -42.041 -11.584 1.00 79.88 85 ARG A CA 1
ATOM 644 C C . ARG A 1 85 ? 4.078 -43.056 -11.743 1.00 79.88 85 ARG A C 1
ATOM 646 O O . ARG A 1 85 ? 3.951 -43.969 -12.550 1.00 79.88 85 ARG A O 1
ATOM 653 N N . ALA A 1 86 ? 5.147 -42.934 -10.956 1.00 78.56 86 ALA A N 1
ATOM 654 C CA . ALA A 1 86 ? 6.238 -43.909 -10.938 1.00 78.56 86 ALA A CA 1
ATOM 655 C C . ALA A 1 86 ? 5.815 -45.275 -10.358 1.00 78.56 86 ALA A C 1
ATOM 657 O O . ALA A 1 86 ? 6.360 -46.296 -10.759 1.00 78.56 86 ALA A O 1
ATOM 658 N N . MET A 1 87 ? 4.824 -45.305 -9.460 1.00 75.31 87 MET A N 1
ATOM 659 C CA . MET A 1 87 ? 4.335 -46.533 -8.813 1.00 75.31 87 MET A CA 1
ATOM 660 C C . MET A 1 87 ? 3.292 -47.315 -9.632 1.00 75.31 87 MET A C 1
ATOM 662 O O . MET A 1 87 ? 3.010 -48.461 -9.307 1.00 75.31 87 MET A O 1
ATOM 666 N N . GLN A 1 88 ? 2.695 -46.713 -10.666 1.00 74.06 88 GLN A N 1
ATOM 667 C CA . GLN A 1 88 ? 1.642 -47.337 -11.491 1.00 74.06 88 GLN A CA 1
ATOM 668 C C . GLN A 1 88 ? 2.160 -47.910 -12.821 1.00 74.06 88 GLN A C 1
ATOM 670 O O . GLN A 1 88 ? 1.383 -48.471 -13.586 1.00 74.06 88 GLN A O 1
ATOM 675 N N . GLY A 1 89 ? 3.448 -47.729 -13.126 1.00 63.44 89 GLY A N 1
ATOM 676 C CA . GLY A 1 89 ? 4.065 -48.128 -14.396 1.00 63.44 89 GLY A CA 1
ATOM 677 C C . GLY A 1 89 ? 4.952 -49.375 -14.326 1.00 63.44 89 GLY A C 1
ATOM 678 O O . GLY A 1 89 ? 5.847 -49.484 -15.160 1.00 63.44 89 GLY A O 1
ATOM 679 N N . GLY A 1 90 ? 4.759 -50.247 -13.330 1.00 48.94 90 GLY A N 1
ATOM 680 C CA . GLY A 1 90 ? 5.508 -51.499 -13.141 1.00 48.94 90 GLY A CA 1
ATOM 681 C C . GLY A 1 90 ? 4.687 -52.730 -13.481 1.00 48.94 90 GLY A C 1
ATOM 682 O O . GLY A 1 90 ? 3.508 -52.761 -13.063 1.00 48.94 90 GLY A O 1
#

pLDDT: mean 87.32, std 13.72, range [48.94, 98.5]

Secondary structure (DSSP, 8-state):
-EEEE-SSHHHHHHHHHHHHHHHHHTT---EEESTTT-SEEEEE-SS-EEEEE-HHHHHHH-HHHHT-SHHHHHHHHHHHHHHHHHHS--

Foldseek 3Di:
DAEEEDQDLVRLLVVLVVVQVVCVVVVFDWDWDDNVPSQWIWIDRPVDIYIYHHPVSCVVVVVCVVPDPPVVVVVVVVVVVVVVVVVVPD